Protein AF-A0A3B9VEL7-F1 (afdb_monomer)

Foldseek 3Di:
DPDDDDLVVVLVVLLVCLLVDQEDEDELVSVVCLLVSLVSNVVNPHAYEYEDEAADFQDDLVVVVVQVVSCVVSVHQAYEYEHEDPDVVSVVSQLVVLLVDARYAYFYAAPNRLCCQQCSVVSHHPDHDADCDDDPGHNHHHPVVSVVSNVVVVVD

pLDDT: mean 94.33, std 7.39, range [62.81, 98.88]

Nearest PDB structures (foldseek):
  2yr1-assembly1_B  TM=9.323E-01  e=1.770E-14  Geobacillus kaustophilus HTA426
  2egz-assembly1_C  TM=9.164E-01  e=3.531E-13  Aquifex aeolicus
  2egz-assembly1_A  TM=9.276E-01  e=1.262E-12  Aquifex aeolicus
  2ysw-assembly2_C-2  TM=9.224E-01  e=1.111E-12  Aquifex aeolicus VF5
  4cnn-assembly1_A  TM=9.008E-01  e=4.188E-11  Salmonella enterica subsp. enterica serovar Typhi

Structure (mmCIF, N/CA/C/O backbone):
data_AF-A0A3B9VEL7-F1
#
_entry.id   AF-A0A3B9VEL7-F1
#
loop_
_atom_site.group_PDB
_atom_site.id
_atom_site.type_symbol
_atom_site.label_atom_id
_atom_site.label_alt_id
_atom_site.label_comp_id
_atom_site.label_asym_id
_atom_site.label_entity_id
_atom_site.label_seq_id
_atom_site.pdbx_PDB_ins_code
_atom_site.Cartn_x
_atom_site.Cartn_y
_atom_site.Cartn_z
_atom_site.occupancy
_atom_site.B_iso_or_equiv
_atom_site.auth_seq_id
_atom_site.auth_comp_id
_atom_site.auth_asym_id
_atom_site.auth_atom_id
_atom_site.pdbx_PDB_model_num
ATOM 1 N N . GLY A 1 1 ? 13.704 -1.478 2.110 1.00 73.31 1 GLY A N 1
ATOM 2 C CA . GLY A 1 1 ? 13.671 -2.902 2.525 1.00 73.31 1 GLY A CA 1
ATOM 3 C C . GLY A 1 1 ? 14.958 -3.303 3.238 1.00 73.31 1 GLY A C 1
ATO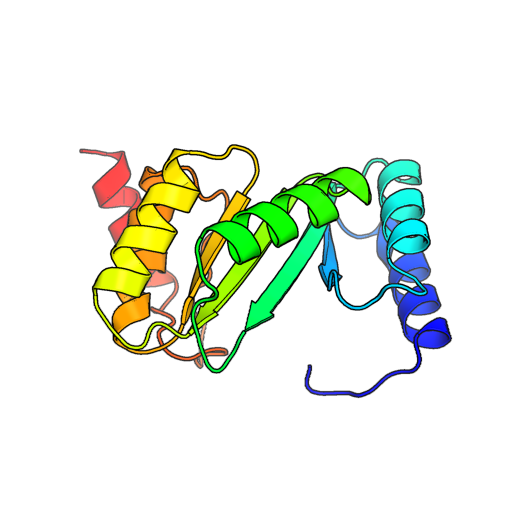M 4 O O . GLY A 1 1 ? 15.817 -2.454 3.415 1.00 73.31 1 GLY A O 1
ATOM 5 N N . ARG A 1 2 ? 15.104 -4.574 3.652 1.00 82.12 2 ARG A N 1
ATOM 6 C CA . ARG A 1 2 ? 16.309 -5.083 4.358 1.00 82.12 2 ARG A CA 1
ATOM 7 C C . ARG A 1 2 ? 17.493 -5.425 3.443 1.00 82.12 2 ARG A C 1
ATOM 9 O O . ARG A 1 2 ? 18.594 -5.635 3.932 1.00 82.12 2 ARG A O 1
ATOM 16 N N . ARG A 1 3 ? 17.260 -5.534 2.135 1.00 87.44 3 ARG A N 1
ATOM 17 C CA . ARG A 1 3 ? 18.281 -5.814 1.119 1.00 87.44 3 ARG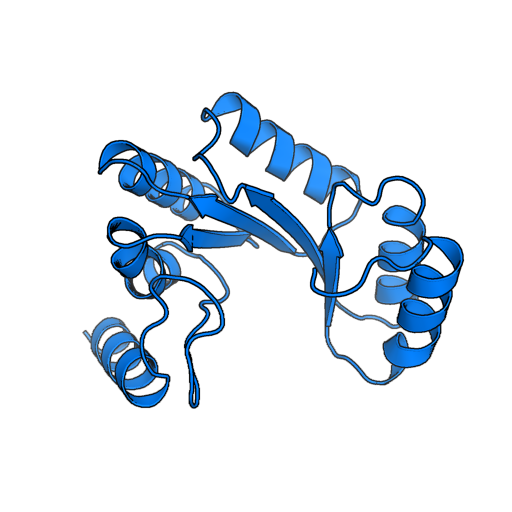 A CA 1
ATOM 18 C C . ARG A 1 3 ? 18.169 -4.786 0.003 1.00 87.44 3 ARG A C 1
ATOM 20 O O . ARG A 1 3 ? 17.055 -4.376 -0.327 1.00 87.44 3 ARG A O 1
ATOM 27 N N . ASN A 1 4 ? 19.309 -4.401 -0.560 1.00 89.69 4 ASN A N 1
ATOM 28 C CA . ASN A 1 4 ? 19.391 -3.496 -1.699 1.00 89.69 4 ASN A CA 1
ATOM 29 C C . ASN A 1 4 ? 19.722 -4.305 -2.960 1.00 89.69 4 ASN A C 1
ATOM 31 O O . ASN A 1 4 ? 20.888 -4.574 -3.236 1.00 89.69 4 ASN A O 1
ATOM 35 N N . LEU A 1 5 ? 18.688 -4.761 -3.671 1.00 93.44 5 LEU A N 1
ATOM 36 C CA . LEU A 1 5 ? 18.833 -5.517 -4.919 1.00 93.44 5 LEU A CA 1
ATOM 37 C C . LEU A 1 5 ? 18.724 -4.574 -6.116 1.00 93.44 5 LEU A C 1
ATOM 39 O O . LEU A 1 5 ? 17.914 -3.645 -6.104 1.00 93.44 5 LEU A O 1
ATOM 43 N N . LYS A 1 6 ? 19.492 -4.846 -7.176 1.00 95.88 6 LYS A N 1
ATOM 44 C CA . LYS A 1 6 ? 19.386 -4.096 -8.435 1.00 95.88 6 LYS A CA 1
ATOM 45 C C . LYS A 1 6 ? 18.017 -4.337 -9.075 1.00 95.88 6 LYS A C 1
ATOM 47 O O . LYS A 1 6 ? 17.474 -5.438 -9.007 1.00 95.88 6 LYS A O 1
ATOM 52 N N . ASP A 1 7 ? 17.492 -3.333 -9.769 1.00 96.31 7 ASP A N 1
ATOM 53 C CA . ASP A 1 7 ? 16.166 -3.402 -10.396 1.00 96.31 7 ASP A CA 1
ATOM 54 C C . ASP A 1 7 ? 16.005 -4.583 -11.368 1.00 96.31 7 ASP A C 1
ATOM 56 O O . ASP A 1 7 ? 14.971 -5.246 -11.348 1.00 96.31 7 ASP A O 1
ATOM 60 N N . ALA A 1 8 ? 17.037 -4.912 -12.152 1.00 96.62 8 ALA A N 1
ATOM 61 C CA . ALA A 1 8 ? 17.009 -6.069 -13.052 1.00 96.62 8 ALA A CA 1
ATOM 62 C C . ALA A 1 8 ? 16.815 -7.398 -12.297 1.00 96.62 8 ALA A C 1
ATOM 64 O O . ALA A 1 8 ? 16.047 -8.262 -12.720 1.00 96.62 8 ALA A O 1
ATOM 65 N N . GLU A 1 9 ? 17.469 -7.545 -11.145 1.00 97.25 9 GLU A N 1
ATOM 66 C CA . GLU A 1 9 ? 17.338 -8.733 -10.304 1.00 97.25 9 GLU A CA 1
ATOM 67 C C . GLU A 1 9 ? 15.961 -8.791 -9.634 1.00 97.25 9 GLU A C 1
ATOM 69 O O . GLU A 1 9 ? 15.315 -9.840 -9.639 1.00 97.25 9 GLU A O 1
ATOM 74 N N . ARG A 1 10 ? 15.468 -7.651 -9.130 1.00 97.69 10 ARG A N 1
ATOM 75 C CA . ARG A 1 10 ? 14.109 -7.532 -8.577 1.00 97.69 10 ARG A CA 1
ATOM 76 C C . ARG A 1 10 ? 13.055 -7.925 -9.610 1.00 97.69 10 ARG A C 1
ATOM 78 O O . ARG A 1 10 ? 12.171 -8.716 -9.297 1.00 97.69 10 ARG A O 1
ATOM 85 N N . LEU A 1 11 ? 13.165 -7.420 -10.841 1.00 98.00 11 LEU A N 1
ATOM 86 C CA . LEU A 1 11 ? 12.239 -7.742 -11.929 1.00 98.00 11 LEU A CA 1
ATOM 87 C C . LEU A 1 11 ? 12.254 -9.238 -12.261 1.00 98.00 11 LEU A C 1
ATOM 89 O O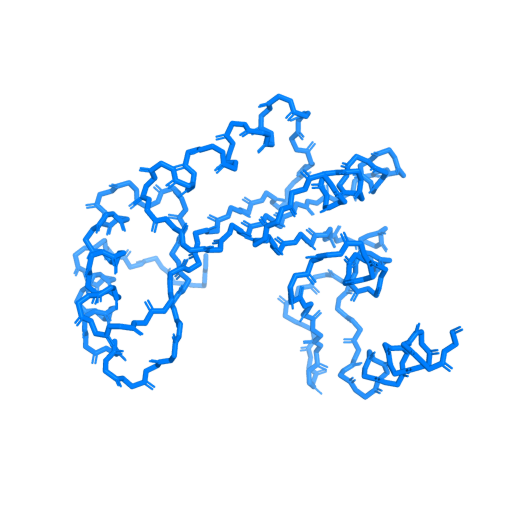 . LEU A 1 11 ? 11.190 -9.829 -12.433 1.00 98.00 11 LEU A O 1
ATOM 93 N N . ARG A 1 12 ? 13.436 -9.868 -12.300 1.00 98.31 12 ARG A N 1
ATOM 94 C CA . ARG A 1 12 ? 13.552 -11.321 -12.498 1.00 98.31 12 ARG A CA 1
ATOM 95 C C . ARG A 1 12 ? 12.798 -12.098 -11.416 1.00 98.31 12 ARG A C 1
ATOM 97 O O . ARG A 1 12 ? 12.073 -13.030 -11.747 1.00 98.31 12 ARG A O 1
ATOM 104 N N . ILE A 1 13 ? 12.934 -11.697 -10.149 1.00 98.00 13 ILE A N 1
ATOM 105 C CA . ILE A 1 13 ? 12.218 -12.328 -9.030 1.00 98.00 13 ILE A CA 1
ATOM 106 C C . ILE A 1 13 ? 10.707 -12.149 -9.192 1.00 98.00 13 ILE A C 1
ATOM 108 O O . ILE A 1 13 ? 9.984 -13.137 -9.119 1.00 98.00 13 ILE A O 1
ATOM 112 N N . PHE A 1 14 ? 10.231 -10.928 -9.471 1.00 98.25 14 PHE A N 1
ATOM 113 C CA . PHE A 1 14 ? 8.803 -10.675 -9.686 1.00 98.25 14 PHE A CA 1
ATOM 114 C C . PHE A 1 14 ? 8.215 -11.562 -10.785 1.00 98.25 14 PHE A C 1
ATOM 116 O O . PHE A 1 14 ? 7.174 -12.176 -10.570 1.00 98.25 14 PHE A O 1
ATOM 123 N N . LYS A 1 15 ? 8.900 -11.680 -11.930 1.00 98.00 15 LYS A N 1
ATOM 124 C CA . LYS A 1 15 ? 8.466 -12.551 -13.033 1.00 98.00 15 LYS A CA 1
ATOM 125 C C . LYS A 1 15 ? 8.413 -14.023 -12.624 1.00 98.00 15 LYS A C 1
ATOM 127 O O . LYS A 1 15 ? 7.445 -14.702 -12.944 1.00 98.00 15 LYS A O 1
ATOM 132 N N . ALA A 1 16 ? 9.419 -14.501 -11.892 1.00 98.19 16 ALA A N 1
ATOM 133 C CA . ALA A 1 16 ? 9.491 -15.896 -11.461 1.00 98.19 16 ALA A CA 1
ATOM 134 C C . ALA A 1 16 ? 8.373 -16.278 -10.475 1.00 98.19 16 ALA A C 1
ATOM 136 O O . ALA A 1 16 ? 7.846 -17.384 -10.557 1.00 98.19 16 ALA A O 1
ATOM 137 N N . ILE A 1 17 ? 7.993 -15.377 -9.560 1.00 97.62 17 ILE A N 1
ATOM 138 C CA . ILE A 1 17 ? 6.964 -15.671 -8.548 1.00 97.62 17 ILE A CA 1
ATOM 139 C C . ILE A 1 17 ? 5.533 -15.398 -9.022 1.00 97.62 17 ILE A C 1
ATOM 141 O O . ILE A 1 17 ? 4.597 -15.865 -8.380 1.00 97.62 17 ILE A O 1
ATOM 145 N N . MET A 1 18 ? 5.339 -14.639 -10.106 1.00 97.69 18 MET A N 1
ATOM 146 C CA . MET A 1 18 ? 4.015 -14.155 -10.522 1.00 97.69 18 MET A CA 1
ATOM 147 C C . MET A 1 18 ? 2.943 -15.254 -10.669 1.00 97.69 18 MET A C 1
ATOM 149 O O . MET A 1 18 ? 1.814 -15.031 -10.228 1.00 97.69 18 MET A O 1
ATOM 153 N N . PRO A 1 19 ? 3.244 -16.449 -11.222 1.00 97.62 19 PRO A N 1
ATOM 154 C CA . PRO A 1 19 ? 2.256 -17.526 -11.317 1.00 97.62 19 PRO A CA 1
ATOM 155 C C . PRO A 1 19 ? 1.771 -18.044 -9.953 1.00 97.62 19 PRO A C 1
ATOM 157 O O . PRO A 1 19 ? 0.678 -18.599 -9.866 1.00 97.62 19 PRO A O 1
ATOM 160 N N . LEU A 1 20 ? 2.574 -17.859 -8.901 1.00 98.00 20 LEU A N 1
ATOM 161 C CA . LEU A 1 20 ? 2.406 -18.467 -7.577 1.00 98.00 20 LEU A CA 1
ATOM 162 C C . LEU A 1 20 ? 1.709 -17.551 -6.561 1.00 98.00 20 LEU A C 1
ATOM 164 O O . LEU A 1 20 ? 1.509 -17.953 -5.418 1.00 98.00 20 LEU A O 1
ATOM 168 N N . VAL A 1 21 ? 1.384 -16.315 -6.942 1.00 97.88 21 VAL A N 1
ATOM 169 C CA . VAL A 1 21 ? 0.786 -15.311 -6.049 1.00 97.88 21 VAL A CA 1
ATOM 170 C C . VAL A 1 21 ? -0.560 -14.833 -6.580 1.00 97.88 21 VAL A C 1
ATOM 172 O O . VAL A 1 21 ? -0.829 -14.929 -7.776 1.00 97.88 21 VAL A O 1
ATOM 175 N N . ASP A 1 22 ? -1.399 -14.278 -5.708 1.00 98.19 22 ASP A N 1
ATOM 176 C CA . ASP A 1 22 ? -2.663 -13.626 -6.096 1.00 98.19 22 ASP A CA 1
ATOM 177 C C . ASP A 1 22 ? -2.493 -12.124 -6.351 1.00 98.19 22 ASP A C 1
ATOM 179 O O . ASP A 1 22 ? -3.201 -11.516 -7.161 1.00 98.19 22 ASP A O 1
ATOM 183 N N . ALA A 1 23 ? -1.521 -11.523 -5.666 1.00 98.12 23 ALA A N 1
ATOM 184 C CA . ALA A 1 23 ? -1.185 -10.118 -5.782 1.00 98.12 23 ALA A CA 1
ATOM 185 C C . ALA A 1 23 ? 0.312 -9.878 -5.567 1.00 98.12 23 ALA A C 1
ATOM 187 O O . ALA A 1 23 ? 0.998 -10.651 -4.897 1.00 98.12 23 ALA A O 1
ATOM 188 N N . VAL A 1 24 ? 0.802 -8.760 -6.096 1.00 98.25 24 VAL A N 1
ATOM 189 C CA . VAL A 1 24 ? 2.182 -8.296 -5.938 1.00 98.25 24 VAL A CA 1
ATOM 190 C C . VAL A 1 24 ? 2.202 -6.859 -5.422 1.00 98.25 24 VAL A C 1
ATOM 192 O O . VAL A 1 24 ? 1.342 -6.068 -5.788 1.00 98.25 24 VAL A O 1
ATOM 195 N N . ASP A 1 25 ? 3.179 -6.508 -4.584 1.00 98.50 25 ASP A N 1
ATOM 196 C CA . ASP A 1 25 ? 3.424 -5.134 -4.126 1.00 98.50 25 ASP A CA 1
ATOM 197 C C . ASP A 1 25 ? 4.721 -4.609 -4.762 1.00 98.50 25 ASP A C 1
ATOM 199 O O . ASP A 1 25 ? 5.778 -5.238 -4.653 1.00 98.50 25 ASP A O 1
ATOM 203 N N . ILE A 1 26 ? 4.632 -3.467 -5.445 1.00 98.50 26 ILE A N 1
ATOM 204 C CA . ILE A 1 26 ? 5.763 -2.761 -6.046 1.00 98.50 26 ILE A CA 1
ATOM 205 C C . ILE A 1 26 ? 5.737 -1.284 -5.644 1.00 98.50 26 ILE A C 1
ATOM 207 O O . ILE A 1 26 ? 4.721 -0.598 -5.745 1.00 98.50 26 ILE A O 1
ATOM 211 N N . GLU A 1 27 ? 6.880 -0.768 -5.195 1.00 98.31 27 GLU A N 1
ATOM 212 C CA . GLU A 1 27 ? 6.989 0.629 -4.772 1.00 98.31 27 GLU A CA 1
ATOM 213 C C . GLU A 1 27 ? 6.865 1.586 -5.972 1.00 98.31 27 GLU A C 1
ATOM 215 O O . GLU A 1 27 ? 7.555 1.418 -6.981 1.00 98.31 27 GLU A O 1
ATOM 220 N N . LEU A 1 28 ? 6.079 2.660 -5.831 1.00 98.50 28 LEU A N 1
ATOM 221 C CA . LEU A 1 28 ? 5.923 3.731 -6.829 1.00 98.50 28 LEU A CA 1
ATOM 222 C C . LEU A 1 28 ? 7.268 4.374 -7.225 1.00 98.50 28 LEU A C 1
ATOM 224 O O . LEU A 1 28 ? 7.443 4.852 -8.346 1.00 98.50 28 LEU A O 1
ATOM 228 N N . SER A 1 29 ? 8.239 4.368 -6.309 1.00 97.06 29 SER A N 1
ATOM 229 C CA . SER A 1 29 ? 9.613 4.842 -6.519 1.00 97.06 29 SER A CA 1
ATOM 230 C C . SER A 1 29 ? 10.408 3.991 -7.519 1.00 97.06 29 SER A C 1
ATOM 232 O O . SER A 1 29 ? 11.389 4.478 -8.082 1.00 97.06 29 SER A O 1
ATOM 234 N N . SER A 1 30 ? 9.991 2.746 -7.788 1.00 97.19 30 SER A N 1
ATOM 235 C CA . SER A 1 30 ? 10.691 1.778 -8.648 1.00 97.19 30 SER A CA 1
ATOM 236 C C . SER A 1 30 ? 10.460 2.048 -10.142 1.00 97.19 30 SER A C 1
ATOM 238 O O . SER A 1 30 ? 10.135 1.142 -10.909 1.00 97.19 30 SER A O 1
ATOM 240 N N . LYS A 1 31 ? 10.624 3.309 -10.568 1.00 95.25 31 LYS A N 1
ATOM 241 C CA . LYS A 1 31 ? 10.230 3.830 -11.892 1.00 95.25 31 LYS A CA 1
ATOM 242 C C . LYS A 1 31 ? 10.714 2.982 -13.074 1.00 95.25 31 LYS A C 1
ATOM 244 O O . LYS A 1 31 ? 9.995 2.878 -14.060 1.00 95.25 31 LYS A O 1
ATOM 249 N N . LYS A 1 32 ? 11.904 2.377 -12.972 1.00 97.44 32 LYS A N 1
ATOM 250 C CA . LYS A 1 32 ? 12.520 1.579 -14.046 1.00 97.44 32 LYS A CA 1
ATOM 251 C C . LYS A 1 32 ? 11.822 0.245 -14.310 1.00 97.44 32 LYS A C 1
ATOM 253 O O . LYS A 1 32 ? 11.925 -0.254 -15.417 1.00 97.44 32 LYS A O 1
ATOM 258 N N . ILE A 1 33 ? 11.149 -0.326 -13.309 1.00 98.31 33 ILE A N 1
ATOM 259 C CA . ILE A 1 33 ? 10.533 -1.664 -13.402 1.00 98.31 33 ILE A CA 1
ATOM 260 C C . ILE A 1 33 ? 9.040 -1.666 -13.074 1.00 98.31 33 ILE A C 1
ATOM 262 O O . ILE A 1 33 ? 8.376 -2.675 -13.277 1.00 98.31 33 ILE A O 1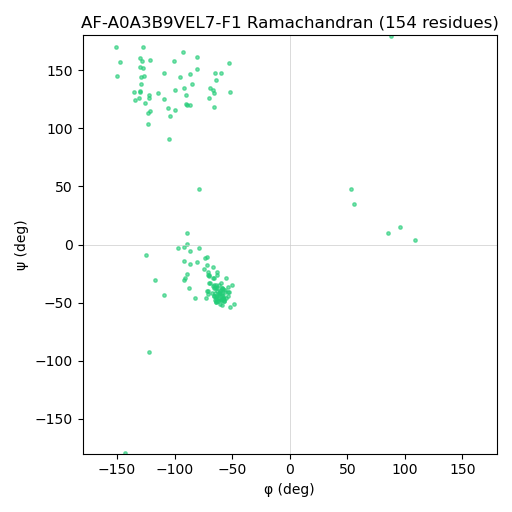
ATOM 266 N N . LEU A 1 34 ? 8.498 -0.551 -12.570 1.00 98.56 34 LEU A N 1
ATOM 267 C CA . LEU A 1 34 ? 7.117 -0.441 -12.097 1.00 98.56 34 LEU A CA 1
ATOM 268 C C . LEU A 1 34 ? 6.104 -0.932 -13.141 1.00 98.56 34 LEU A C 1
ATOM 270 O O . LEU A 1 34 ? 5.302 -1.815 -12.851 1.00 98.56 34 LEU A O 1
ATOM 274 N N . LYS A 1 35 ? 6.174 -0.393 -14.364 1.00 98.44 35 LYS A N 1
ATOM 275 C CA . LYS A 1 35 ? 5.248 -0.758 -15.446 1.00 98.44 35 LYS A CA 1
ATOM 276 C C . LYS A 1 35 ? 5.422 -2.206 -15.904 1.00 98.44 35 LYS A C 1
ATOM 278 O O . LYS A 1 35 ? 4.428 -2.858 -16.203 1.00 98.44 35 LYS A O 1
ATOM 283 N N . ASP A 1 36 ? 6.651 -2.718 -15.920 1.00 98.50 36 ASP A N 1
ATOM 284 C CA . ASP A 1 36 ? 6.920 -4.102 -16.318 1.00 98.50 36 ASP A CA 1
ATOM 285 C C . ASP A 1 36 ? 6.340 -5.097 -15.314 1.00 98.50 36 ASP A C 1
ATOM 287 O O . ASP A 1 36 ? 5.729 -6.085 -15.715 1.00 98.50 36 ASP A O 1
ATOM 291 N N . VAL A 1 37 ? 6.478 -4.823 -14.012 1.00 98.69 37 VAL A N 1
ATOM 292 C CA . VAL A 1 37 ? 5.897 -5.660 -12.951 1.00 98.69 37 VAL A CA 1
ATOM 293 C C . VAL A 1 37 ? 4.369 -5.645 -13.019 1.00 98.69 37 VAL A C 1
ATOM 295 O O . VAL A 1 37 ? 3.755 -6.705 -12.935 1.00 98.69 37 VAL A O 1
ATOM 298 N N . ILE A 1 38 ? 3.756 -4.472 -13.215 1.00 98.75 38 ILE A N 1
ATOM 299 C CA . ILE A 1 38 ? 2.296 -4.340 -13.350 1.00 98.75 38 ILE A CA 1
ATOM 300 C C . ILE A 1 38 ? 1.797 -5.105 -14.583 1.00 98.75 38 ILE A C 1
ATOM 302 O O . ILE A 1 38 ? 0.883 -5.920 -14.476 1.00 98.75 38 ILE A O 1
ATOM 306 N N . LYS A 1 39 ? 2.443 -4.913 -15.741 1.00 98.56 39 LYS A N 1
ATOM 307 C CA . LYS A 1 39 ? 2.100 -5.624 -16.981 1.00 98.56 39 LYS A CA 1
ATOM 308 C C . LYS A 1 39 ? 2.209 -7.139 -16.812 1.00 98.56 39 LYS A C 1
ATOM 310 O O . LYS A 1 39 ? 1.357 -7.877 -17.300 1.00 98.56 39 LYS A O 1
ATOM 315 N N . GLU A 1 40 ? 3.249 -7.604 -16.127 1.00 98.44 40 GLU A N 1
ATOM 316 C CA . GLU A 1 40 ? 3.433 -9.022 -15.834 1.00 98.44 40 GLU A CA 1
ATOM 317 C C . GLU A 1 40 ? 2.312 -9.558 -14.933 1.00 98.44 40 GLU A C 1
ATOM 319 O O . GLU A 1 40 ? 1.739 -10.604 -15.235 1.00 98.44 40 GLU A O 1
ATOM 324 N N . ALA A 1 41 ? 1.956 -8.826 -13.872 1.00 98.62 41 ALA A N 1
ATOM 325 C CA . ALA A 1 41 ? 0.859 -9.197 -12.982 1.00 98.62 41 ALA A CA 1
ATOM 326 C C . ALA A 1 41 ? -0.452 -9.344 -13.759 1.00 98.62 41 ALA A C 1
ATOM 328 O O . ALA A 1 41 ? -1.102 -10.387 -13.687 1.00 98.62 41 ALA A O 1
ATOM 329 N N . HIS A 1 42 ? -0.787 -8.359 -14.593 1.00 98.62 42 HIS A N 1
ATOM 330 C CA . HIS A 1 42 ? -1.992 -8.394 -15.421 1.00 98.62 42 HIS A CA 1
ATOM 331 C C . HIS A 1 42 ? -1.972 -9.521 -16.457 1.00 98.62 42 HIS A C 1
ATOM 333 O O . HIS A 1 42 ? -3.005 -10.158 -16.663 1.00 98.62 42 HIS A O 1
ATOM 339 N N . ARG A 1 43 ? -0.812 -9.853 -17.048 1.00 98.38 43 ARG A N 1
ATOM 340 C CA . ARG A 1 43 ? -0.677 -11.009 -17.958 1.00 98.38 43 ARG A CA 1
ATOM 341 C C . ARG A 1 43 ? -1.072 -12.322 -17.279 1.00 98.38 43 ARG A C 1
ATOM 343 O O . ARG A 1 43 ? -1.707 -13.166 -17.903 1.00 98.38 43 ARG A O 1
ATOM 350 N N . PHE A 1 44 ? -0.734 -12.476 -16.001 1.00 98.25 44 PHE A N 1
ATOM 351 C CA . PHE A 1 44 ? -1.123 -13.625 -15.178 1.00 98.25 44 PHE A CA 1
ATOM 352 C C . PHE A 1 44 ? -2.470 -13.444 -14.457 1.00 98.25 44 PHE A C 1
ATOM 354 O O . PHE A 1 44 ? -2.817 -14.266 -13.609 1.00 98.25 44 PHE A O 1
ATOM 361 N N . LYS A 1 45 ? -3.240 -12.394 -14.787 1.00 98.31 45 LYS A N 1
ATOM 362 C CA . LYS A 1 45 ? -4.518 -12.039 -14.144 1.00 98.31 45 LYS A CA 1
ATOM 363 C C . LYS A 1 45 ? -4.400 -11.860 -12.619 1.00 98.31 45 LYS A C 1
ATOM 365 O O . LYS A 1 45 ? -5.310 -12.214 -11.874 1.00 98.31 45 LYS A O 1
ATOM 370 N N . LYS A 1 46 ? -3.265 -11.331 -12.154 1.00 98.31 46 LYS A N 1
ATOM 371 C CA . LYS A 1 46 ? -2.962 -11.031 -10.744 1.00 98.31 46 LYS A CA 1
ATOM 372 C C . LYS A 1 46 ? -3.145 -9.546 -10.454 1.00 98.31 46 LYS A C 1
ATOM 374 O O . LYS A 1 46 ? -3.064 -8.720 -11.361 1.00 98.31 46 LYS A O 1
ATOM 379 N N . ARG A 1 47 ? -3.360 -9.202 -9.182 1.00 98.38 47 ARG A N 1
ATOM 380 C CA . ARG A 1 47 ? -3.510 -7.805 -8.738 1.00 98.38 47 ARG A CA 1
ATOM 381 C C . ARG A 1 47 ? -2.157 -7.144 -8.477 1.00 98.38 47 ARG A C 1
ATOM 383 O O . ARG A 1 47 ? -1.290 -7.733 -7.836 1.00 98.38 47 ARG A O 1
ATOM 390 N N . ALA A 1 48 ? -1.998 -5.892 -8.891 1.00 98.62 48 ALA A N 1
ATOM 391 C CA . ALA A 1 48 ? -0.829 -5.079 -8.575 1.00 98.62 48 ALA A CA 1
ATOM 392 C C . ALA A 1 48 ? -1.154 -4.009 -7.520 1.00 98.62 48 ALA A C 1
ATOM 394 O O . ALA A 1 48 ? -1.951 -3.099 -7.748 1.00 98.62 48 ALA A O 1
ATOM 395 N N . ILE A 1 49 ? -0.493 -4.094 -6.368 1.00 98.88 49 ILE A N 1
ATOM 396 C CA . ILE A 1 49 ? -0.474 -3.057 -5.338 1.00 98.88 49 ILE A CA 1
ATOM 397 C C . ILE A 1 49 ? 0.701 -2.127 -5.638 1.00 98.88 49 ILE A C 1
ATOM 399 O O . ILE A 1 49 ? 1.855 -2.557 -5.649 1.00 98.88 49 ILE A O 1
ATOM 403 N N . VAL A 1 50 ? 0.421 -0.843 -5.842 1.00 98.81 50 VAL A N 1
ATOM 404 C CA . VAL A 1 50 ? 1.462 0.181 -5.975 1.00 98.81 50 VAL A CA 1
ATOM 405 C C . VAL A 1 50 ? 1.597 0.911 -4.650 1.00 98.81 50 VAL A C 1
ATOM 407 O O . VAL A 1 50 ? 0.651 1.551 -4.183 1.00 98.81 50 VAL A O 1
ATOM 410 N N . SER A 1 51 ? 2.766 0.788 -4.025 1.00 98.69 51 SER A N 1
ATOM 411 C CA . SER A 1 51 ? 2.983 1.255 -2.660 1.00 98.69 51 SER A CA 1
ATOM 412 C C . SER A 1 51 ? 3.876 2.487 -2.557 1.00 98.69 51 SER A C 1
ATOM 414 O O . SER A 1 51 ? 4.824 2.693 -3.314 1.00 98.69 51 SER A O 1
ATOM 416 N N . TYR A 1 52 ? 3.585 3.312 -1.562 1.00 98.56 52 TYR A N 1
ATOM 417 C CA . TYR A 1 52 ? 4.395 4.436 -1.129 1.00 98.56 52 TYR A CA 1
ATOM 418 C C . TYR A 1 52 ? 4.609 4.355 0.382 1.00 98.56 52 TYR A C 1
ATOM 420 O O . TYR A 1 52 ? 3.679 4.068 1.140 1.00 98.56 52 TYR A O 1
ATOM 428 N N . HIS A 1 53 ? 5.835 4.642 0.814 1.00 97.38 53 HIS A N 1
ATOM 429 C CA . HIS A 1 53 ? 6.223 4.611 2.217 1.00 97.38 53 HIS A CA 1
ATOM 430 C C . HIS A 1 53 ? 6.956 5.905 2.586 1.00 97.38 53 HIS A C 1
ATOM 432 O O . HIS A 1 53 ? 7.969 6.234 1.971 1.00 97.38 53 HIS A O 1
ATOM 438 N N . ASP A 1 54 ? 6.490 6.603 3.621 1.00 97.19 54 ASP A N 1
ATOM 439 C CA . ASP A 1 54 ? 7.216 7.699 4.266 1.00 97.19 54 ASP A CA 1
ATOM 440 C C . ASP A 1 54 ? 7.388 7.388 5.754 1.00 97.19 54 ASP A C 1
ATOM 442 O O . ASP A 1 54 ? 6.466 7.491 6.561 1.00 97.19 54 ASP A O 1
ATOM 446 N N . PHE A 1 55 ? 8.596 6.978 6.126 1.00 94.88 55 PHE A N 1
ATOM 447 C CA . PHE A 1 55 ? 8.917 6.596 7.501 1.00 94.88 55 PHE A CA 1
ATOM 448 C C . PHE A 1 55 ? 9.156 7.790 8.430 1.00 94.88 55 PHE A C 1
ATOM 450 O O . PHE A 1 55 ? 9.400 7.581 9.616 1.00 94.88 55 PHE A O 1
ATOM 457 N N . ARG A 1 56 ? 9.116 9.025 7.915 1.00 95.81 56 ARG A N 1
ATOM 458 C CA . ARG A 1 56 ? 9.456 10.232 8.676 1.00 95.81 56 ARG A CA 1
ATOM 459 C C . ARG A 1 56 ? 8.287 11.184 8.838 1.00 95.81 56 ARG A C 1
ATOM 461 O O . ARG A 1 56 ? 8.270 11.902 9.831 1.00 95.81 56 ARG A O 1
ATOM 468 N N . ASN A 1 57 ? 7.360 11.245 7.887 1.00 97.38 57 ASN A N 1
ATOM 469 C CA . ASN A 1 57 ? 6.282 12.228 7.904 1.00 97.38 57 ASN A CA 1
ATOM 470 C C . ASN A 1 57 ? 5.009 11.730 7.208 1.00 97.38 57 ASN A C 1
ATOM 472 O O . ASN A 1 57 ? 5.027 10.721 6.508 1.00 97.38 57 ASN A O 1
ATOM 476 N N . THR A 1 58 ? 3.917 12.484 7.361 1.00 98.31 58 THR A N 1
ATOM 477 C CA . THR A 1 58 ? 2.718 12.367 6.521 1.00 98.31 58 THR A CA 1
ATOM 478 C C . THR A 1 58 ? 2.672 13.534 5.514 1.00 98.31 58 THR A C 1
ATOM 480 O O . THR A 1 58 ? 2.477 14.684 5.929 1.00 98.31 58 THR A O 1
ATOM 483 N N . PRO A 1 59 ? 2.871 13.282 4.199 1.00 98.25 59 PRO A N 1
ATOM 484 C CA . PRO A 1 59 ? 2.897 14.305 3.141 1.00 98.25 59 PRO A CA 1
ATOM 485 C C . PRO A 1 59 ? 1.599 15.098 3.041 1.00 98.25 59 PRO A C 1
ATOM 487 O O . PRO A 1 59 ? 0.536 14.535 3.287 1.00 98.25 59 PRO A O 1
ATOM 490 N N . ALA A 1 60 ? 1.666 16.382 2.671 1.00 98.00 60 ALA A N 1
ATOM 491 C CA . ALA A 1 60 ? 0.491 17.253 2.513 1.00 98.00 60 ALA A CA 1
ATOM 492 C C . ALA A 1 60 ? -0.572 16.639 1.581 1.00 98.00 60 ALA A C 1
ATOM 494 O O . ALA A 1 60 ? -0.254 15.824 0.718 1.00 98.00 60 ALA A O 1
ATOM 495 N N . GLU A 1 61 ? -1.832 17.047 1.728 1.00 97.31 61 GLU A N 1
ATOM 496 C CA . GLU A 1 61 ? -2.954 16.460 0.981 1.00 97.31 61 GLU A CA 1
ATOM 497 C C . GLU A 1 61 ? -2.738 16.461 -0.541 1.00 97.31 61 GLU A C 1
ATOM 499 O O . GLU A 1 61 ? -2.919 15.432 -1.191 1.00 97.31 61 GLU A O 1
ATOM 504 N N . GLY A 1 62 ? -2.250 17.569 -1.109 1.00 98.06 62 GLY A N 1
ATOM 505 C CA . GLY A 1 62 ? -1.930 17.639 -2.538 1.00 98.06 62 GLY A CA 1
ATOM 506 C C . GLY A 1 62 ? -0.891 16.598 -2.978 1.00 98.06 62 GLY A C 1
ATOM 507 O O . GLY A 1 62 ? -1.028 15.992 -4.040 1.00 98.06 62 GLY A O 1
ATOM 508 N N . GLN A 1 63 ? 0.112 16.319 -2.140 1.00 98.56 63 GLN A N 1
ATOM 509 C CA . GLN A 1 63 ? 1.125 15.295 -2.416 1.00 98.56 63 GLN A CA 1
ATOM 510 C C . GLN A 1 63 ? 0.548 13.881 -2.289 1.00 98.56 63 GLN A C 1
ATOM 512 O O . GLN A 1 63 ? 0.842 13.030 -3.126 1.00 98.56 63 GLN A O 1
ATOM 517 N N . LEU A 1 64 ? -0.304 13.630 -1.290 1.00 98.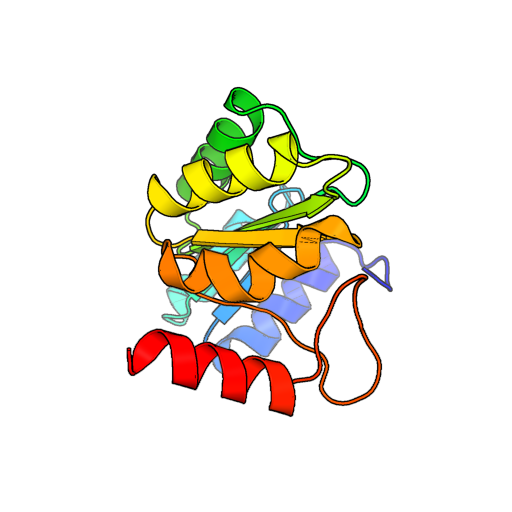69 64 LEU A N 1
ATOM 518 C CA . LEU A 1 64 ? -1.006 12.351 -1.133 1.00 98.69 64 LEU A CA 1
ATOM 519 C C . LEU A 1 64 ? -1.892 12.054 -2.349 1.00 98.69 64 LEU A C 1
ATOM 521 O O . LEU A 1 64 ? -1.804 10.970 -2.925 1.00 98.69 64 LEU A O 1
ATOM 525 N N . ASN A 1 65 ? -2.672 13.034 -2.806 1.00 98.50 65 ASN A N 1
ATOM 526 C CA . ASN A 1 65 ? -3.490 12.901 -4.011 1.00 98.50 65 ASN A CA 1
ATOM 527 C C . ASN A 1 65 ? -2.634 12.689 -5.270 1.00 98.50 65 ASN A C 1
ATOM 529 O O . ASN A 1 65 ? -2.985 11.870 -6.122 1.00 98.50 65 ASN A O 1
ATOM 533 N N . ALA A 1 66 ? -1.477 13.351 -5.375 1.00 98.62 66 ALA A N 1
ATOM 534 C CA . ALA A 1 66 ? -0.534 13.106 -6.465 1.00 98.62 66 ALA A CA 1
ATOM 535 C C . ALA A 1 66 ? 0.028 11.673 -6.439 1.00 98.62 66 ALA A C 1
ATOM 537 O O . ALA A 1 66 ? 0.128 11.039 -7.488 1.00 98.62 66 ALA A O 1
ATOM 538 N N . ILE A 1 67 ? 0.346 11.127 -5.259 1.00 98.75 67 ILE A N 1
ATOM 539 C CA . ILE A 1 67 ? 0.791 9.732 -5.098 1.00 98.75 67 ILE A CA 1
ATOM 540 C C . ILE A 1 67 ? -0.297 8.761 -5.569 1.00 98.75 67 ILE A C 1
ATOM 542 O O . ILE A 1 67 ? 0.003 7.845 -6.339 1.00 98.75 67 ILE A O 1
ATOM 546 N N . ILE A 1 68 ? -1.556 8.979 -5.171 1.00 98.69 68 ILE A N 1
ATOM 547 C CA . ILE A 1 68 ? -2.694 8.156 -5.612 1.00 98.69 68 ILE A CA 1
ATOM 548 C C . ILE A 1 68 ? -2.841 8.219 -7.132 1.00 98.69 68 ILE A C 1
ATOM 550 O O . ILE A 1 68 ? -2.883 7.178 -7.791 1.00 98.69 68 ILE A O 1
ATOM 554 N N . LYS A 1 69 ? -2.866 9.431 -7.699 1.00 98.62 69 LYS A N 1
ATOM 555 C CA . LYS A 1 69 ? -2.988 9.648 -9.145 1.00 98.62 69 LYS A CA 1
ATOM 556 C C . LYS A 1 69 ? -1.869 8.947 -9.910 1.00 98.62 69 LYS A C 1
ATOM 558 O O . LYS A 1 69 ? -2.141 8.216 -10.855 1.00 98.62 69 LYS A O 1
ATOM 563 N N . ASN A 1 70 ? -0.621 9.114 -9.481 1.00 98.69 70 ASN A N 1
ATOM 564 C CA . ASN A 1 70 ? 0.533 8.499 -10.134 1.00 98.69 70 ASN A CA 1
ATOM 565 C C . ASN A 1 70 ? 0.507 6.967 -10.042 1.00 98.69 70 ASN A C 1
ATOM 567 O O . ASN A 1 70 ? 0.863 6.295 -11.006 1.00 98.69 70 ASN A O 1
ATOM 571 N N . SER A 1 71 ? 0.047 6.418 -8.916 1.00 98.69 71 SER A N 1
ATOM 572 C CA . SER A 1 71 ? -0.089 4.970 -8.721 1.00 98.69 71 SER A CA 1
ATOM 573 C C . SER A 1 71 ? -1.146 4.367 -9.651 1.00 98.69 71 SER A C 1
ATOM 575 O O . SER A 1 71 ? -0.886 3.360 -10.307 1.00 98.69 71 SER A O 1
ATOM 577 N N . ARG A 1 72 ? -2.306 5.027 -9.775 1.00 98.44 72 ARG A N 1
ATOM 578 C CA . ARG A 1 72 ? -3.371 4.628 -10.709 1.00 98.44 72 ARG A CA 1
ATOM 579 C C . ARG A 1 72 ? -2.929 4.777 -12.167 1.00 98.44 72 ARG A C 1
ATOM 581 O O . ARG A 1 72 ? -3.092 3.850 -12.948 1.00 98.44 72 ARG A O 1
ATOM 588 N N . ASN A 1 73 ? -2.279 5.889 -12.518 1.00 98.38 73 ASN A N 1
ATOM 589 C CA . ASN A 1 73 ? -1.758 6.133 -13.870 1.00 98.38 73 ASN A CA 1
ATOM 590 C C . ASN A 1 73 ? -0.671 5.133 -14.293 1.00 98.38 73 ASN A C 1
ATOM 592 O O . ASN A 1 73 ? -0.470 4.905 -15.484 1.00 98.38 73 ASN A O 1
ATOM 596 N N . ALA A 1 74 ? 0.051 4.545 -13.337 1.00 98.25 74 ALA A N 1
ATOM 597 C CA . ALA A 1 74 ? 0.996 3.469 -13.615 1.00 98.25 74 ALA A CA 1
ATOM 598 C C . ALA A 1 74 ? 0.309 2.126 -13.932 1.00 98.25 74 ALA A C 1
ATOM 600 O O . ALA A 1 74 ? 0.987 1.215 -14.399 1.00 98.25 74 ALA A O 1
ATOM 601 N N . GLY A 1 75 ? -1.005 2.012 -13.703 1.00 98.38 75 GLY A N 1
ATOM 602 C CA . GLY A 1 75 ? -1.794 0.792 -13.881 1.00 98.38 75 GLY A CA 1
ATOM 603 C C . GLY A 1 75 ? -1.981 -0.028 -12.601 1.00 98.38 75 GLY A C 1
ATOM 604 O O . GLY A 1 75 ? -2.347 -1.194 -12.689 1.00 98.38 75 GLY A O 1
ATOM 605 N N . GLY A 1 76 ? -1.708 0.531 -11.417 1.00 98.31 76 GLY A N 1
ATOM 606 C CA . GLY A 1 76 ? -1.932 -0.177 -10.154 1.00 98.31 76 GLY A CA 1
ATOM 607 C C . GLY A 1 76 ? -3.417 -0.434 -9.883 1.00 98.31 76 GLY A C 1
ATOM 608 O O . GLY A 1 76 ? -4.227 0.487 -9.974 1.00 98.31 76 GLY A O 1
ATOM 609 N N . ASP A 1 77 ? -3.758 -1.664 -9.492 1.00 98.69 77 ASP A N 1
ATOM 610 C CA . ASP A 1 77 ? -5.113 -2.050 -9.079 1.00 98.69 77 ASP A CA 1
ATOM 611 C C . ASP A 1 77 ? -5.486 -1.455 -7.719 1.00 98.69 77 ASP A C 1
ATOM 613 O O . ASP A 1 77 ? -6.623 -1.043 -7.493 1.00 98.69 77 ASP A O 1
ATOM 617 N N . ILE A 1 78 ? -4.520 -1.451 -6.797 1.00 98.81 78 ILE A N 1
ATOM 618 C CA . ILE A 1 78 ? -4.685 -0.996 -5.418 1.00 98.81 78 ILE A CA 1
ATOM 619 C C . ILE A 1 78 ? -3.556 -0.026 -5.094 1.00 98.81 78 ILE A C 1
ATOM 621 O O . ILE A 1 78 ? -2.379 -0.317 -5.320 1.00 98.81 78 ILE A O 1
ATOM 625 N N . VAL A 1 79 ? -3.901 1.121 -4.517 1.00 98.81 79 VAL A N 1
ATOM 626 C CA . VAL A 1 79 ? -2.906 2.073 -4.015 1.00 98.81 79 VAL A CA 1
ATOM 627 C C . VAL A 1 79 ? -2.630 1.778 -2.548 1.00 98.81 79 VAL A C 1
ATOM 629 O O . VAL A 1 79 ? -3.555 1.598 -1.765 1.00 98.81 79 VAL A O 1
ATOM 632 N N . LYS A 1 80 ? -1.363 1.753 -2.141 1.00 98.81 80 LYS A N 1
ATOM 633 C CA . LYS A 1 80 ? -0.980 1.599 -0.735 1.00 98.81 80 LYS A CA 1
ATOM 634 C C . LYS A 1 80 ? -0.134 2.776 -0.282 1.00 98.81 80 LYS A C 1
ATOM 636 O O . LYS A 1 80 ? 0.899 3.060 -0.875 1.00 98.81 80 LYS A O 1
ATOM 641 N N . ILE A 1 81 ? -0.534 3.435 0.798 1.00 98.62 81 ILE A N 1
ATOM 642 C CA . ILE A 1 81 ? 0.214 4.541 1.399 1.00 98.62 81 ILE A CA 1
ATOM 643 C C . ILE A 1 81 ? 0.441 4.225 2.873 1.00 98.62 81 ILE A C 1
ATOM 645 O O . ILE A 1 81 ? -0.506 4.041 3.638 1.00 98.62 81 ILE A O 1
ATOM 649 N N . ALA A 1 82 ? 1.708 4.177 3.274 1.00 97.69 82 ALA A N 1
ATOM 650 C CA . ALA A 1 82 ? 2.111 4.035 4.664 1.00 97.69 82 ALA A CA 1
ATOM 651 C C . ALA A 1 82 ? 2.978 5.226 5.084 1.00 97.69 82 ALA A C 1
ATOM 653 O O . ALA A 1 82 ? 4.082 5.395 4.570 1.00 97.69 82 ALA A O 1
ATOM 654 N N . THR A 1 83 ? 2.509 6.047 6.021 1.00 97.94 83 THR A N 1
ATOM 655 C CA . THR A 1 83 ? 3.211 7.276 6.439 1.00 97.94 83 THR A CA 1
ATOM 656 C C . THR A 1 83 ? 3.389 7.338 7.948 1.00 97.94 83 THR A C 1
ATOM 658 O O . THR A 1 83 ? 2.670 6.673 8.689 1.00 97.94 83 THR A O 1
ATOM 661 N N . PHE A 1 84 ? 4.351 8.113 8.441 1.00 96.62 84 PHE A N 1
ATOM 662 C CA . PHE A 1 84 ? 4.574 8.278 9.878 1.00 96.62 84 PHE A CA 1
ATOM 663 C C . PHE A 1 84 ? 3.745 9.447 10.417 1.00 96.62 84 PHE A C 1
ATOM 665 O O . PHE A 1 84 ? 3.915 10.585 9.974 1.00 96.62 84 PHE A O 1
ATOM 672 N N . ALA A 1 85 ? 2.850 9.171 11.368 1.00 96.88 85 ALA A N 1
ATOM 673 C CA . ALA A 1 85 ? 2.022 10.196 11.999 1.00 96.88 85 ALA A CA 1
ATOM 674 C C . ALA A 1 85 ? 2.761 10.829 13.185 1.00 96.88 85 ALA A C 1
ATOM 676 O O . ALA A 1 85 ? 3.113 10.140 14.148 1.00 96.88 85 ALA A O 1
ATOM 677 N N . LYS A 1 86 ? 2.983 12.142 13.114 1.00 95.94 86 LYS A N 1
ATOM 678 C CA . LYS A 1 86 ? 3.594 12.961 14.168 1.00 95.94 86 LYS A CA 1
ATOM 679 C C . LYS A 1 86 ? 2.556 13.569 15.099 1.00 95.94 86 LYS A C 1
ATOM 681 O O . LYS A 1 86 ? 2.838 13.742 16.281 1.00 95.94 86 LYS A O 1
ATOM 686 N N . ASP A 1 87 ? 1.361 13.851 14.589 1.00 95.88 87 ASP A N 1
ATOM 687 C CA . ASP A 1 87 ? 0.273 14.432 15.369 1.00 95.88 87 ASP A CA 1
ATOM 688 C C . ASP A 1 87 ? -1.111 13.876 14.977 1.00 95.88 87 ASP A C 1
ATOM 690 O O . ASP A 1 87 ? -1.254 12.990 14.133 1.00 95.88 87 ASP A O 1
ATOM 694 N N . LYS A 1 88 ? -2.161 14.367 15.647 1.00 96.62 88 LYS A N 1
ATOM 695 C CA . LYS A 1 88 ? -3.549 13.942 15.400 1.00 96.62 88 LYS A CA 1
ATOM 696 C C . LYS A 1 88 ? -4.087 14.429 14.047 1.00 96.62 88 LYS A C 1
ATOM 698 O O . LYS A 1 88 ? -4.964 13.776 13.486 1.00 96.62 88 LYS A O 1
ATOM 703 N N . ARG A 1 89 ? -3.581 15.547 13.515 1.00 97.69 89 ARG A N 1
ATOM 704 C CA . ARG A 1 89 ? -3.999 16.099 12.214 1.00 97.69 89 ARG A CA 1
ATOM 705 C C . ARG A 1 89 ? -3.536 15.191 11.079 1.00 97.69 89 ARG A C 1
ATOM 707 O O . ARG A 1 89 ? -4.269 15.024 10.108 1.00 97.69 89 ARG A O 1
ATOM 714 N N . ASP A 1 90 ? -2.387 14.533 11.231 1.00 97.94 90 ASP A N 1
ATOM 715 C CA . ASP A 1 90 ? -1.945 13.475 10.314 1.00 97.94 90 ASP A CA 1
ATOM 716 C C . ASP A 1 90 ? -2.962 12.336 10.229 1.00 97.94 90 ASP A C 1
ATOM 718 O O . ASP A 1 90 ? -3.322 11.910 9.133 1.00 97.94 90 ASP A O 1
ATOM 722 N N . ILE A 1 91 ? -3.465 11.874 11.377 1.00 97.88 91 ILE A N 1
ATOM 723 C CA . ILE A 1 91 ? -4.464 10.802 11.433 1.00 97.88 91 ILE A CA 1
ATOM 724 C C . ILE A 1 91 ? -5.770 11.235 10.769 1.00 97.88 91 ILE A C 1
ATOM 726 O O . ILE A 1 91 ? -6.297 10.484 9.954 1.00 97.88 91 ILE A O 1
ATOM 730 N N . ILE A 1 92 ? -6.267 12.437 11.079 1.00 98.12 92 ILE A N 1
ATOM 731 C CA . ILE A 1 92 ? -7.505 12.970 10.488 1.00 98.12 92 ILE A CA 1
ATOM 732 C C . ILE A 1 92 ? -7.371 13.058 8.967 1.00 98.12 92 ILE A C 1
ATOM 734 O O . ILE A 1 92 ? -8.217 12.549 8.243 1.00 98.12 92 ILE A O 1
ATOM 738 N N . ARG A 1 93 ? -6.269 13.623 8.471 1.00 98.25 93 ARG A N 1
ATOM 739 C CA . ARG A 1 93 ? -6.003 13.737 7.033 1.00 98.25 93 ARG A CA 1
ATOM 740 C C . ARG A 1 93 ? -5.972 12.379 6.332 1.00 98.25 93 ARG A C 1
ATOM 742 O O . ARG A 1 93 ? -6.543 12.237 5.256 1.00 98.25 93 ARG A O 1
ATOM 749 N N . LEU A 1 94 ? -5.327 11.378 6.930 1.00 98.44 94 LEU A N 1
ATOM 750 C CA . LEU A 1 94 ? -5.295 10.022 6.376 1.00 98.44 94 LEU A CA 1
ATOM 751 C C . LEU A 1 94 ? -6.662 9.324 6.456 1.00 98.44 94 LEU A C 1
ATOM 753 O O . LEU A 1 94 ? -7.000 8.563 5.552 1.00 98.44 94 LEU A O 1
ATOM 757 N N . ALA A 1 95 ? -7.458 9.599 7.492 1.00 98.25 95 ALA A N 1
ATOM 758 C CA . ALA A 1 95 ? -8.827 9.102 7.615 1.00 98.25 95 ALA A CA 1
ATOM 759 C C . ALA A 1 95 ? -9.714 9.665 6.495 1.00 98.25 95 ALA A C 1
ATOM 761 O O . ALA A 1 95 ? -10.348 8.893 5.777 1.00 98.25 95 ALA A O 1
ATOM 762 N N . THR A 1 96 ? -9.678 10.985 6.282 1.00 98.06 96 THR A N 1
ATOM 763 C CA . THR A 1 96 ? -10.382 11.652 5.177 1.00 98.06 96 THR A CA 1
ATOM 764 C C . THR A 1 96 ? -9.936 11.091 3.832 1.00 98.06 96 THR A C 1
ATOM 766 O O . THR A 1 96 ? -10.769 10.737 3.007 1.00 98.06 96 THR A O 1
ATOM 769 N N . LEU A 1 97 ? -8.625 10.924 3.624 1.00 97.94 97 LEU A N 1
ATOM 770 C CA . LEU A 1 97 ? -8.100 10.333 2.393 1.00 97.94 97 LEU A CA 1
ATOM 771 C C . LEU A 1 97 ? -8.622 8.906 2.166 1.00 97.94 97 LEU A C 1
ATOM 773 O O . LEU A 1 97 ? -8.912 8.541 1.031 1.00 97.94 97 LEU A O 1
ATOM 777 N N . THR A 1 98 ? -8.741 8.110 3.232 1.00 98.06 98 THR A N 1
ATOM 778 C CA . THR A 1 98 ? -9.273 6.743 3.159 1.00 98.06 98 THR A CA 1
ATOM 779 C C . THR A 1 98 ? -10.743 6.750 2.743 1.00 98.06 98 THR A C 1
ATOM 781 O O . THR A 1 98 ? -11.104 6.034 1.818 1.00 98.06 98 THR A O 1
ATOM 784 N N . ALA A 1 99 ? -11.565 7.597 3.369 1.00 98.00 99 ALA A N 1
ATOM 785 C CA . ALA A 1 99 ? -12.996 7.692 3.077 1.00 98.00 99 ALA A CA 1
ATOM 786 C C . ALA A 1 99 ? -13.294 8.237 1.666 1.00 98.00 99 ALA A C 1
ATOM 788 O O . ALA A 1 99 ? -14.309 7.889 1.068 1.00 98.00 99 ALA A O 1
ATOM 789 N N . SER A 1 100 ? -12.408 9.072 1.118 1.00 97.56 100 SER A N 1
ATOM 790 C CA . SER A 1 100 ? -12.595 9.711 -0.191 1.00 97.56 100 SER A CA 1
ATOM 791 C C . SER A 1 100 ? -12.122 8.874 -1.388 1.00 97.56 100 SER A C 1
ATOM 793 O O . SER A 1 100 ? -12.297 9.303 -2.529 1.00 97.56 100 SER A O 1
ATOM 795 N N . HIS A 1 101 ? -11.489 7.711 -1.181 1.00 97.12 101 HIS A N 1
ATOM 796 C CA . HIS A 1 101 ? -10.904 6.915 -2.269 1.00 97.12 101 HIS A CA 1
ATOM 797 C C . HIS A 1 101 ? -11.214 5.420 -2.156 1.00 97.12 101 HIS A C 1
ATOM 799 O O . HIS A 1 101 ? -10.946 4.788 -1.143 1.00 97.12 101 HIS A O 1
ATOM 805 N N . GLY A 1 102 ? -11.663 4.820 -3.262 1.00 96.00 102 GLY A N 1
ATOM 806 C CA . GLY A 1 102 ? -11.761 3.365 -3.404 1.00 96.00 102 GLY A CA 1
ATOM 807 C C . GLY A 1 102 ? -10.426 2.694 -3.757 1.00 96.00 102 GLY A C 1
ATOM 808 O O . GLY A 1 102 ? -9.502 3.335 -4.277 1.00 96.00 102 GLY A O 1
ATOM 809 N N . ASN A 1 103 ? -10.360 1.378 -3.528 1.00 97.88 103 ASN A N 1
ATOM 810 C CA . ASN A 1 103 ? -9.213 0.511 -3.831 1.00 97.88 103 ASN A CA 1
ATOM 811 C C . ASN A 1 103 ? -7.890 1.008 -3.232 1.00 97.88 103 ASN A C 1
ATOM 813 O O . ASN A 1 103 ? -6.863 1.092 -3.913 1.00 97.88 103 ASN A O 1
ATOM 817 N N . ILE A 1 104 ? -7.921 1.364 -1.948 1.00 98.38 104 ILE A N 1
ATOM 818 C CA . ILE A 1 104 ? -6.765 1.914 -1.249 1.00 98.38 104 ILE A CA 1
ATOM 819 C C . ILE A 1 104 ? -6.464 1.152 0.039 1.00 98.38 104 ILE A C 1
ATOM 821 O O . ILE A 1 104 ? -7.339 0.565 0.669 1.00 98.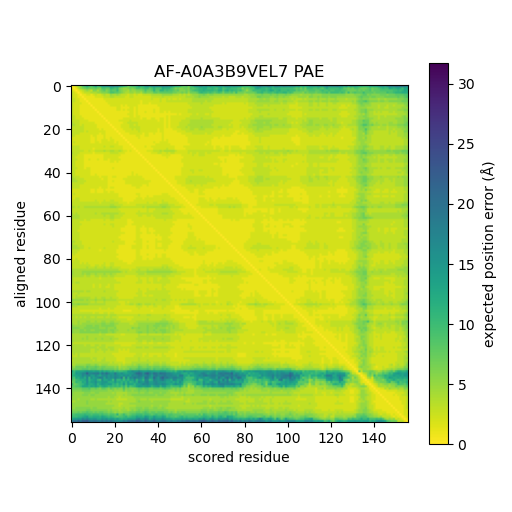38 104 ILE A O 1
ATOM 825 N N . ILE A 1 105 ? -5.196 1.163 0.429 1.00 98.62 105 ILE A N 1
ATOM 826 C CA . ILE A 1 105 ? -4.698 0.685 1.712 1.00 98.62 105 ILE A CA 1
ATOM 827 C C . ILE A 1 105 ? -3.970 1.860 2.356 1.00 98.62 105 ILE A C 1
ATOM 829 O O . ILE A 1 105 ? -2.919 2.274 1.863 1.00 98.62 105 ILE A O 1
ATOM 833 N N . ILE A 1 106 ? -4.497 2.387 3.458 1.00 98.19 106 ILE A N 1
ATOM 834 C CA . ILE A 1 106 ? -3.871 3.493 4.190 1.00 98.19 106 ILE A CA 1
ATOM 835 C C . ILE A 1 106 ? -3.430 3.011 5.568 1.00 98.19 106 ILE A C 1
ATOM 837 O O . ILE A 1 106 ? -4.198 2.404 6.311 1.00 98.19 106 ILE A O 1
ATOM 841 N N . ILE A 1 107 ? -2.177 3.294 5.922 1.00 95.88 107 ILE A N 1
ATOM 842 C CA . ILE A 1 107 ? -1.602 2.927 7.217 1.00 95.88 107 ILE A CA 1
ATOM 843 C C . ILE A 1 107 ? -0.841 4.120 7.784 1.00 95.88 107 ILE A C 1
ATOM 845 O O . ILE A 1 107 ? 0.116 4.605 7.184 1.00 95.88 107 ILE A O 1
ATOM 849 N N . ALA A 1 108 ? -1.199 4.535 8.992 1.00 96.31 108 ALA A N 1
ATOM 850 C CA . ALA A 1 108 ? -0.361 5.412 9.790 1.00 96.31 108 ALA A CA 1
ATOM 851 C C . ALA A 1 108 ? 0.587 4.568 10.659 1.00 96.31 108 ALA A C 1
ATOM 853 O O . ALA A 1 108 ? 0.185 3.644 11.370 1.00 96.31 108 ALA A O 1
ATOM 854 N N . MET A 1 109 ? 1.874 4.882 10.598 1.00 93.88 109 MET A N 1
ATOM 855 C CA . MET A 1 109 ? 2.928 4.322 11.437 1.00 93.88 109 MET A CA 1
ATOM 856 C C . MET A 1 109 ? 3.161 5.199 12.672 1.00 93.88 109 MET A C 1
ATOM 858 O O . MET A 1 109 ? 2.727 6.350 12.735 1.00 93.88 109 MET A O 1
ATOM 862 N N . GLY A 1 110 ? 3.882 4.649 13.650 1.00 89.50 110 GLY A N 1
ATOM 863 C CA . GLY A 1 110 ? 4.177 5.325 14.913 1.00 89.50 110 GLY A CA 1
ATOM 864 C C . GLY A 1 110 ? 3.096 5.096 15.971 1.00 89.50 110 GLY A C 1
ATOM 865 O O . GLY A 1 110 ? 2.106 4.401 15.739 1.00 89.50 110 GLY A O 1
ATOM 866 N N . ARG A 1 111 ? 3.299 5.665 17.165 1.00 88.19 111 ARG A N 1
ATOM 867 C CA . ARG A 1 111 ? 2.408 5.462 18.324 1.00 88.19 111 ARG A CA 1
ATOM 868 C C . ARG A 1 111 ? 0.978 5.935 18.047 1.00 88.19 111 ARG A C 1
ATOM 870 O O . ARG A 1 111 ? 0.035 5.234 18.393 1.00 88.19 111 ARG A O 1
ATOM 877 N N . LEU A 1 112 ? 0.822 7.089 17.396 1.00 91.38 112 LEU A N 1
ATOM 878 C CA . LEU A 1 112 ? -0.492 7.630 17.028 1.00 91.38 112 LEU A CA 1
ATOM 879 C C . LEU A 1 112 ? -1.164 6.823 15.911 1.00 91.38 112 LEU A C 1
ATOM 881 O O . LEU A 1 112 ? -2.386 6.771 15.833 1.00 91.38 112 LEU A O 1
ATOM 885 N N . GLY A 1 113 ? -0.372 6.149 15.075 1.00 92.00 113 GLY A N 1
ATOM 886 C CA . GLY A 1 113 ? -0.862 5.409 13.921 1.00 92.00 113 GLY A CA 1
ATOM 887 C C . GLY A 1 113 ? -1.606 4.114 14.247 1.00 92.00 113 GLY A C 1
ATOM 888 O O . GLY A 1 113 ? -2.270 3.566 13.371 1.00 92.00 113 GLY A O 1
ATOM 889 N N . ILE A 1 114 ? -1.563 3.638 15.497 1.00 90.62 114 ILE A N 1
ATOM 890 C CA . ILE A 1 114 ? -2.250 2.410 15.934 1.00 90.62 114 ILE A CA 1
ATOM 891 C C . ILE A 1 114 ? -3.741 2.443 15.562 1.00 90.62 114 ILE A C 1
ATOM 893 O O . ILE A 1 114 ? -4.263 1.446 15.064 1.00 90.62 114 ILE A O 1
ATOM 897 N N . VAL A 1 115 ? -4.401 3.597 15.719 1.00 92.00 115 VAL A N 1
ATOM 898 C CA . VAL A 1 115 ? -5.831 3.760 15.405 1.00 92.00 115 VAL A CA 1
ATOM 899 C C . VAL A 1 115 ? -6.143 3.499 13.930 1.00 92.00 115 VAL A C 1
ATOM 901 O O . VAL A 1 115 ? -7.163 2.885 13.629 1.00 92.00 115 VAL A O 1
ATOM 904 N N . SER A 1 116 ? -5.238 3.858 13.010 1.00 94.69 116 SER A N 1
ATOM 905 C CA . SER A 1 116 ? -5.439 3.625 11.572 1.00 94.69 116 SER A CA 1
ATOM 906 C C . SER A 1 116 ? -5.614 2.143 11.246 1.00 94.69 116 SER A C 1
ATOM 908 O O . SER A 1 116 ? -6.404 1.785 10.382 1.00 94.69 116 SER A O 1
ATOM 910 N N . ARG A 1 117 ? -4.939 1.258 11.990 1.00 92.69 117 ARG A N 1
ATOM 911 C CA . ARG A 1 117 ? -4.958 -0.189 11.744 1.00 92.69 117 ARG A CA 1
ATOM 912 C C . ARG A 1 117 ? -6.288 -0.846 12.104 1.00 92.69 117 ARG A C 1
ATOM 914 O O . ARG A 1 117 ? -6.515 -1.977 11.682 1.00 92.69 117 ARG A O 1
ATOM 921 N N . LEU A 1 118 ? -7.116 -0.177 12.900 1.00 92.06 118 LEU A N 1
ATOM 922 C CA . LEU A 1 118 ? -8.421 -0.671 13.331 1.00 92.06 118 LEU A CA 1
ATOM 923 C C . LEU A 1 118 ? -9.559 0.106 12.674 1.00 92.06 118 LEU A C 1
ATOM 925 O O . LEU A 1 118 ? -10.518 -0.497 12.211 1.00 92.06 118 LEU A O 1
ATOM 929 N N . PHE A 1 119 ? -9.430 1.431 12.609 1.00 93.69 119 PHE A N 1
ATOM 930 C CA . PHE A 1 119 ? -10.509 2.309 12.177 1.00 93.69 119 PHE A CA 1
ATOM 931 C C . PHE A 1 119 ? -10.555 2.516 10.660 1.00 93.69 119 PHE A C 1
ATOM 933 O O . PHE A 1 119 ? -11.634 2.541 10.082 1.00 93.69 119 PHE A O 1
ATOM 940 N N . PHE A 1 120 ? -9.412 2.618 9.971 1.00 96.44 120 PHE A 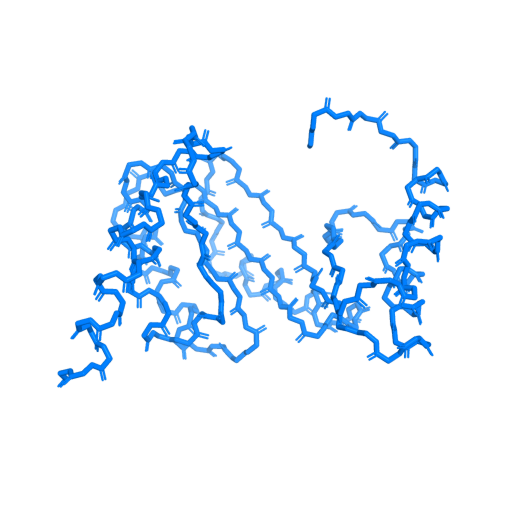N 1
ATOM 941 C CA . PHE A 1 120 ? -9.423 2.884 8.524 1.00 96.44 120 PHE A CA 1
ATOM 942 C C . PHE A 1 120 ? -10.035 1.757 7.683 1.00 96.44 120 PHE A C 1
ATOM 944 O O . PHE A 1 120 ? -10.619 2.079 6.650 1.00 96.44 120 PHE A O 1
ATOM 951 N N . PRO A 1 121 ? -9.994 0.470 8.086 1.00 95.12 121 PRO A N 1
ATOM 952 C CA . PRO A 1 121 ? -10.806 -0.557 7.438 1.00 95.12 121 PRO A CA 1
ATOM 953 C C . PRO A 1 121 ? -12.303 -0.223 7.382 1.00 95.12 121 PRO A C 1
ATOM 955 O O . PRO A 1 121 ? -12.937 -0.485 6.367 1.00 95.12 121 PRO A O 1
ATOM 958 N N . MET A 1 122 ? -12.855 0.423 8.417 1.00 93.38 122 MET A N 1
ATOM 959 C CA . MET A 1 122 ? -14.256 0.874 8.426 1.00 93.38 122 MET A CA 1
ATOM 960 C C . MET A 1 122 ? -14.498 2.057 7.481 1.00 93.38 122 MET A C 1
ATOM 962 O O . MET A 1 122 ? -15.615 2.257 7.020 1.00 93.38 122 MET A O 1
ATOM 966 N N . LEU A 1 123 ? -13.450 2.825 7.173 1.00 95.88 123 LEU A N 1
ATOM 967 C CA . LEU A 1 123 ? -13.493 3.935 6.218 1.00 95.88 123 LEU A CA 1
ATOM 968 C C . LEU A 1 123 ? -13.195 3.503 4.773 1.00 95.88 123 LEU A C 1
ATOM 970 O O . LEU A 1 123 ? -13.170 4.356 3.894 1.00 95.88 123 LEU A O 1
ATOM 974 N N . GLY A 1 124 ? -12.940 2.214 4.516 1.00 95.69 124 GLY A N 1
ATOM 975 C CA . GLY A 1 124 ? -12.702 1.685 3.167 1.00 95.69 124 GLY A CA 1
ATOM 976 C C . GLY A 1 124 ? -11.264 1.253 2.857 1.00 95.69 124 GLY A C 1
ATOM 977 O O . GLY A 1 124 ? -10.992 0.829 1.733 1.00 95.69 124 GLY A O 1
ATOM 978 N N . SER A 1 125 ? -10.332 1.297 3.820 1.00 97.44 125 SER A N 1
ATOM 979 C CA . SER A 1 125 ? -8.993 0.719 3.620 1.00 97.44 125 SER A CA 1
ATOM 980 C C . SER A 1 125 ? -9.087 -0.803 3.478 1.00 97.44 125 SER A C 1
ATOM 982 O O . SER A 1 125 ? -9.465 -1.492 4.423 1.00 97.44 125 SER A O 1
ATOM 984 N N . LEU A 1 126 ? -8.683 -1.347 2.328 1.00 97.12 126 LEU A N 1
ATOM 985 C CA . LEU A 1 126 ? -8.910 -2.759 1.989 1.00 97.12 126 LEU A CA 1
ATOM 986 C C . LEU A 1 126 ? -8.191 -3.742 2.917 1.00 97.12 126 LEU A C 1
ATOM 988 O O . LEU A 1 126 ? -8.687 -4.835 3.173 1.00 97.12 126 LEU A O 1
ATOM 992 N N . LEU A 1 127 ? -6.995 -3.374 3.382 1.00 95.81 127 LEU A N 1
ATOM 993 C CA . LEU A 1 127 ? -6.149 -4.217 4.221 1.00 95.81 127 LEU A CA 1
ATOM 994 C C . LEU A 1 127 ? -5.668 -3.447 5.450 1.00 95.81 127 LEU A C 1
ATOM 996 O O . LEU A 1 127 ? -5.460 -2.233 5.416 1.00 95.81 127 LEU A O 1
ATOM 1000 N N . THR A 1 128 ? -5.396 -4.196 6.515 1.00 94.38 128 THR A N 1
ATOM 1001 C CA . THR A 1 128 ? -4.616 -3.741 7.666 1.00 94.38 128 THR A CA 1
ATOM 1002 C C . THR A 1 128 ? -3.531 -4.761 7.993 1.00 94.38 128 THR A C 1
ATOM 1004 O O . THR A 1 128 ? -3.595 -5.916 7.581 1.00 94.38 128 THR A O 1
ATOM 1007 N N . TYR A 1 129 ? -2.508 -4.327 8.723 1.00 91.56 129 TYR A N 1
ATOM 1008 C CA . TYR A 1 129 ? -1.333 -5.138 9.029 1.00 91.56 129 TYR A CA 1
ATOM 1009 C C . TYR A 1 129 ? -1.157 -5.249 10.540 1.00 91.56 129 TYR A C 1
ATOM 1011 O O . TYR A 1 129 ? -1.103 -4.235 11.244 1.00 91.56 129 TYR A O 1
ATOM 1019 N N . CYS A 1 130 ? -1.007 -6.484 11.007 1.00 90.69 130 CYS A N 1
ATOM 1020 C CA . CYS A 1 130 ? -0.831 -6.867 12.404 1.00 90.69 130 CYS A CA 1
ATOM 1021 C C . CYS A 1 130 ? 0.412 -7.758 12.567 1.00 90.69 130 CYS A C 1
ATOM 1023 O O . CYS A 1 130 ? 1.019 -8.186 11.585 1.00 90.69 130 CYS A O 1
ATOM 1025 N N . SER A 1 131 ? 0.817 -8.009 13.810 1.00 88.12 131 SER A N 1
ATOM 1026 C CA . SER A 1 131 ? 1.952 -8.874 14.133 1.00 88.12 131 SER A CA 1
ATOM 1027 C C . SER A 1 131 ? 1.486 -10.272 14.545 1.00 88.12 131 SER A C 1
ATOM 1029 O O . SER A 1 131 ? 0.588 -10.418 15.372 1.00 88.12 131 SER A O 1
ATOM 1031 N N . VAL A 1 132 ? 2.101 -11.317 13.985 1.00 86.38 132 VAL A N 1
ATOM 1032 C CA . VAL A 1 132 ? 1.854 -12.707 14.420 1.00 86.38 132 VAL A CA 1
ATOM 1033 C C . VAL A 1 132 ? 2.693 -13.031 15.658 1.00 86.38 132 VAL A C 1
ATOM 1035 O O . VAL A 1 132 ? 2.175 -13.552 16.640 1.00 86.38 132 VAL A O 1
ATOM 1038 N N . THR A 1 133 ? 3.978 -12.665 15.640 1.00 80.62 133 THR A N 1
ATOM 1039 C CA . THR A 1 133 ? 4.911 -12.854 16.761 1.00 80.62 133 THR A CA 1
ATOM 1040 C C . THR A 1 133 ? 5.501 -11.512 17.204 1.00 80.62 133 THR A C 1
ATOM 1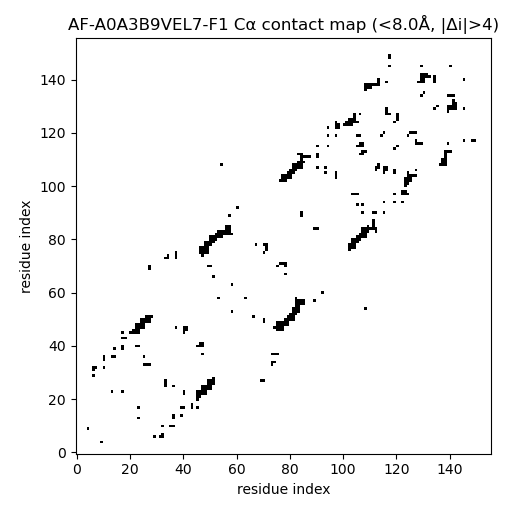042 O O . THR A 1 133 ? 4.898 -10.798 18.005 1.00 80.62 133 THR A O 1
ATOM 1045 N N . LYS A 1 134 ? 6.663 -11.132 16.661 1.00 71.25 134 LYS A N 1
ATOM 1046 C CA . LYS A 1 134 ? 7.290 -9.822 16.857 1.00 71.25 134 LYS A CA 1
ATOM 1047 C C . LYS A 1 134 ? 6.750 -8.819 15.841 1.00 71.25 134 LYS A C 1
ATOM 1049 O O . LYS A 1 134 ? 6.438 -9.161 14.702 1.00 71.25 134 LYS A O 1
ATOM 1054 N N . SER A 1 135 ? 6.658 -7.564 16.266 1.00 66.00 135 SER A N 1
ATOM 1055 C CA . SER A 1 135 ? 6.243 -6.468 15.397 1.00 66.00 135 SER A CA 1
ATOM 1056 C C . SER A 1 135 ? 7.264 -6.229 14.280 1.00 66.00 135 SER A C 1
ATOM 1058 O O . SER A 1 135 ? 8.458 -6.108 14.546 1.00 66.00 135 SER A O 1
ATOM 1060 N N . SER A 1 136 ? 6.793 -6.145 13.036 1.00 66.00 136 SER A N 1
ATOM 1061 C CA . SER A 1 136 ? 7.611 -5.810 11.858 1.00 66.00 136 SER A CA 1
ATOM 1062 C C . SER A 1 136 ? 7.634 -4.307 11.553 1.00 66.00 136 SER A C 1
ATOM 1064 O O . SER A 1 136 ? 8.491 -3.856 10.795 1.00 66.00 136 SER A O 1
ATOM 1066 N N . ALA A 1 137 ? 6.728 -3.529 12.159 1.00 62.81 137 ALA A N 1
ATOM 1067 C CA . ALA A 1 137 ? 6.645 -2.076 12.016 1.00 62.81 137 ALA A CA 1
ATOM 1068 C C . ALA A 1 137 ? 6.079 -1.416 13.293 1.00 62.81 137 ALA A C 1
ATOM 1070 O O . ALA A 1 137 ? 5.181 -1.981 13.922 1.00 62.81 137 ALA A O 1
ATOM 1071 N N . PRO A 1 138 ? 6.530 -0.207 13.682 1.00 66.88 138 PRO A N 1
ATOM 1072 C CA . PRO A 1 138 ? 6.016 0.482 14.867 1.00 66.88 138 PRO A CA 1
ATOM 1073 C C . PRO A 1 138 ? 4.482 0.595 14.872 1.00 66.88 138 PRO A C 1
ATOM 1075 O O . PRO A 1 138 ? 3.870 1.004 13.881 1.00 66.88 138 PRO A O 1
ATOM 1078 N N . GLY A 1 139 ? 3.868 0.222 15.998 1.00 71.25 139 GLY A N 1
ATOM 1079 C CA . GLY A 1 139 ? 2.419 0.301 16.200 1.00 71.25 139 GLY A CA 1
ATOM 1080 C C . GLY A 1 139 ? 1.598 -0.890 15.683 1.00 71.25 139 GLY A C 1
ATOM 1081 O O . GLY A 1 139 ? 0.376 -0.786 15.648 1.00 71.25 139 GLY A O 1
ATOM 1082 N N . GLN A 1 140 ? 2.201 -2.012 15.263 1.00 80.06 140 GLN A N 1
ATOM 1083 C CA . GLN A 1 140 ? 1.417 -3.224 14.968 1.00 80.06 140 GLN A CA 1
ATOM 1084 C C . GLN A 1 140 ? 0.843 -3.847 16.247 1.00 80.06 140 GLN A C 1
ATOM 1086 O O . GLN A 1 140 ? 1.575 -4.196 17.174 1.00 80.06 140 GLN A O 1
ATOM 1091 N N . ILE A 1 141 ? -0.472 -4.044 16.241 1.00 85.06 141 ILE A N 1
ATOM 1092 C CA . ILE A 1 141 ? -1.211 -4.824 17.236 1.00 85.06 141 ILE A CA 1
ATOM 1093 C C . ILE A 1 141 ? -1.064 -6.317 16.889 1.00 85.06 141 ILE A C 1
ATOM 1095 O O . ILE A 1 141 ? -0.894 -6.665 15.719 1.00 85.06 141 ILE A O 1
ATOM 1099 N N . ARG A 1 142 ? -1.110 -7.205 17.891 1.00 90.00 142 ARG A N 1
ATOM 1100 C CA . ARG A 1 142 ? -1.080 -8.661 17.670 1.00 90.00 142 ARG A CA 1
ATOM 1101 C C . ARG A 1 142 ? -2.311 -9.130 16.890 1.00 90.00 142 ARG A C 1
ATOM 1103 O O . ARG A 1 142 ? -3.418 -8.688 17.187 1.00 90.00 142 ARG A O 1
ATOM 1110 N N . LEU A 1 143 ? -2.130 -10.095 15.984 1.00 91.69 143 LEU A N 1
ATOM 1111 C CA . LEU A 1 143 ? -3.175 -10.650 15.113 1.00 91.69 143 LEU A CA 1
ATOM 1112 C C . LEU A 1 143 ? -4.446 -11.024 15.881 1.00 91.69 143 LEU A C 1
ATOM 1114 O O . LEU A 1 143 ? -5.525 -10.571 15.514 1.00 91.69 143 LEU A O 1
ATOM 1118 N N . LYS A 1 144 ? -4.324 -11.793 16.973 1.00 91.69 144 LYS A N 1
ATOM 1119 C CA . LYS A 1 144 ? -5.480 -12.232 17.776 1.00 91.69 144 LYS A CA 1
ATOM 1120 C C . LYS A 1 144 ? -6.314 -11.048 18.280 1.00 91.69 144 LYS A C 1
ATOM 1122 O O . LYS A 1 144 ? -7.538 -11.094 18.240 1.00 91.69 144 LYS A O 1
ATOM 1127 N N . THR A 1 145 ? -5.652 -9.980 18.720 1.00 91.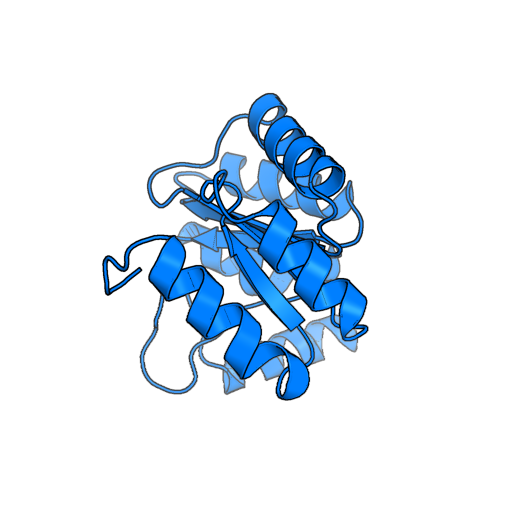81 145 THR A N 1
ATOM 1128 C CA . THR A 1 145 ? -6.312 -8.762 19.205 1.00 91.81 145 THR A CA 1
ATOM 1129 C C . THR A 1 145 ? -6.915 -7.961 18.054 1.00 91.81 145 THR A C 1
ATOM 1131 O O . THR A 1 145 ? -8.069 -7.561 18.147 1.00 91.81 145 THR A O 1
ATOM 1134 N N . THR A 1 146 ? -6.179 -7.761 16.956 1.00 92.56 146 THR A N 1
ATOM 1135 C CA . THR A 1 146 ? -6.693 -7.057 15.769 1.00 92.56 146 THR A CA 1
ATOM 1136 C C . THR A 1 146 ? -7.928 -7.748 15.201 1.00 92.56 146 THR A C 1
ATOM 1138 O O . THR A 1 146 ? -8.933 -7.088 14.967 1.00 92.56 146 THR A O 1
ATOM 1141 N N . ALA A 1 147 ? -7.880 -9.072 15.030 1.00 92.62 147 ALA A N 1
ATOM 1142 C CA . ALA A 1 147 ? -8.994 -9.855 14.509 1.00 92.62 147 ALA A CA 1
ATOM 1143 C C . ALA A 1 147 ? -10.229 -9.763 15.416 1.00 92.62 147 ALA A C 1
ATOM 1145 O O . ALA A 1 147 ? -11.330 -9.554 14.914 1.00 92.62 147 ALA A O 1
ATOM 1146 N N . LYS A 1 148 ? -10.043 -9.852 16.742 1.00 93.75 148 LYS A N 1
ATOM 1147 C CA . LYS A 1 148 ? -11.131 -9.677 17.712 1.00 93.75 148 LYS A CA 1
ATOM 1148 C C . LYS A 1 148 ? -11.794 -8.301 17.573 1.00 93.75 148 LYS A C 1
ATOM 1150 O O . LYS A 1 148 ? -13.004 -8.235 17.414 1.00 93.75 148 LYS A O 1
ATOM 1155 N N . LEU A 1 149 ? -11.006 -7.225 17.593 1.00 92.94 149 LEU A N 1
ATOM 1156 C CA . LEU A 1 149 ? -11.532 -5.855 17.544 1.00 92.94 149 LEU A CA 1
ATOM 1157 C C . LEU A 1 149 ? -12.235 -5.546 16.217 1.00 92.94 149 LEU A C 1
ATOM 1159 O O . LEU A 1 149 ? -13.305 -4.951 16.213 1.00 92.94 149 LEU A O 1
ATOM 1163 N N . LEU A 1 150 ? -11.668 -5.980 15.087 1.00 92.06 150 LEU A N 1
ATOM 1164 C CA . LEU A 1 150 ? -12.310 -5.793 13.782 1.00 92.06 150 LEU A CA 1
ATOM 1165 C C . LEU A 1 150 ? -13.615 -6.581 13.660 1.00 92.06 150 LEU A C 1
ATOM 1167 O O . LEU A 1 150 ? -14.541 -6.109 13.008 1.00 92.06 150 LEU A O 1
ATOM 1171 N N . LYS A 1 151 ? -13.693 -7.770 14.267 1.00 91.38 151 LYS A N 1
ATOM 1172 C CA . LYS A 1 151 ? -14.938 -8.538 14.330 1.00 91.38 151 LYS A CA 1
ATOM 1173 C C . LYS A 1 151 ? -15.993 -7.777 15.138 1.00 91.38 151 LYS A C 1
ATOM 1175 O O . LYS A 1 151 ? -17.078 -7.543 14.624 1.00 91.38 151 LYS A O 1
ATOM 1180 N N . GLU A 1 152 ? -15.637 -7.299 16.331 1.00 90.94 152 GLU A N 1
ATOM 1181 C CA . GLU A 1 152 ? -16.541 -6.511 17.183 1.00 90.94 152 GLU A CA 1
ATOM 1182 C C . GLU A 1 152 ? -17.046 -5.228 16.503 1.00 90.94 152 GLU A C 1
ATOM 1184 O O . GLU A 1 152 ? -18.209 -4.879 16.668 1.00 90.94 152 GLU A O 1
ATOM 1189 N N . PHE A 1 153 ? -16.209 -4.540 15.718 1.00 86.06 153 PHE A N 1
ATOM 1190 C CA . PHE A 1 153 ? -16.614 -3.343 14.967 1.00 86.06 153 PHE A CA 1
ATOM 1191 C C . PHE A 1 153 ? -17.479 -3.622 13.737 1.00 86.06 153 PHE A C 1
ATOM 1193 O O . PHE A 1 153 ? -18.125 -2.705 13.250 1.00 86.06 153 PHE A O 1
ATOM 1200 N N . ARG A 1 154 ? -17.457 -4.844 13.194 1.00 81.38 154 ARG A N 1
ATOM 1201 C CA . ARG A 1 154 ? -18.300 -5.230 12.050 1.00 81.38 154 ARG A CA 1
ATOM 1202 C C . ARG A 1 154 ? -19.662 -5.773 12.468 1.00 81.38 154 ARG A C 1
ATOM 1204 O O . ARG A 1 154 ? -20.576 -5.770 11.655 1.00 81.38 154 ARG A O 1
ATOM 1211 N N . GLU A 1 155 ? -19.758 -6.316 13.677 1.00 80.62 155 GLU A N 1
ATOM 1212 C CA . GLU A 1 155 ? -20.973 -6.942 14.220 1.00 80.62 155 GLU A CA 1
ATOM 1213 C C . GLU A 1 155 ? -21.860 -5.960 15.002 1.00 80.62 155 GLU A C 1
ATOM 1215 O O . GLU A 1 155 ? -22.922 -6.348 15.485 1.00 80.62 155 GLU A O 1
ATOM 1220 N N . ARG A 1 156 ? -21.428 -4.705 15.139 1.00 65.94 156 ARG A N 1
ATOM 1221 C CA . ARG A 1 156 ? -22.169 -3.601 15.755 1.00 65.94 156 ARG A CA 1
ATOM 1222 C C . ARG A 1 156 ? -22.448 -2.532 14.714 1.00 65.94 156 ARG A C 1
ATOM 1224 O O . ARG A 1 156 ? -23.520 -1.907 14.828 1.00 65.94 156 ARG A O 1
#

Secondary structure (DSSP, 8-state):
--S---HHHHHHHHHHHGGG-SEEEEETT-TTTHHHHHHHHHHTT-EEEEEEEESS----HHHHHHHHHHHHHTT-SEEEEEEE--SHHHHHHHHHHHHT-SSEEEEEESSGGGGHHHHGGGGTBS----BSSS-SSTTPPBHHHHHHHHHHHH--

Radius of gyration: 15.96 Å; Cα contacts (8 Å, |Δi|>4): 248; chains: 1; bounding box: 42×36×37 Å

Solvent-accessible surface area (backbone atoms only — not comparable to full-atom values): 8608 Å² total; per-residue (Å²): 128,99,67,92,73,55,68,70,59,51,51,52,51,53,65,71,48,46,88,82,47,70,60,48,81,46,49,67,85,43,68,93,47,44,53,60,53,36,52,51,27,51,76,69,74,27,42,27,32,22,29,47,77,34,89,80,40,61,72,57,69,72,54,49,52,48,52,50,52,52,28,46,74,58,64,32,68,27,37,32,43,35,25,18,34,89,51,69,66,46,52,51,53,52,47,52,54,28,58,75,38,81,56,28,28,53,38,40,26,33,81,72,10,38,56,32,56,62,50,30,51,80,40,45,15,77,57,70,72,59,12,88,78,71,65,90,53,66,50,42,48,46,40,75,58,49,53,50,54,51,49,57,66,71,77,105

Sequence (156 aa):
GRRNLKDAERLRIFKAIMPLVDAVDIELSSKKILKDVIKEAHRFKKRAIVSYHDFRNTPAEGQLNAIIKNSRNAGGDIVKIATFAKDKRDIIRLATLTASHGNIIIIAMGRLGIVSRLFFPMLGSLLTYCSVTKSSAPGQIRLKTTAKLLKEFRER

Mean predicted aligned error: 3.51 Å